Protein AF-A0A536JIV4-F1 (afdb_monomer_lite)

Foldseek 3Di:
DVPDDPVPPPDDPDDFFAAPDAAQDKDKDAAAADDDPQKDKDKDDQPDDDCNVVCRDIDMDMWGD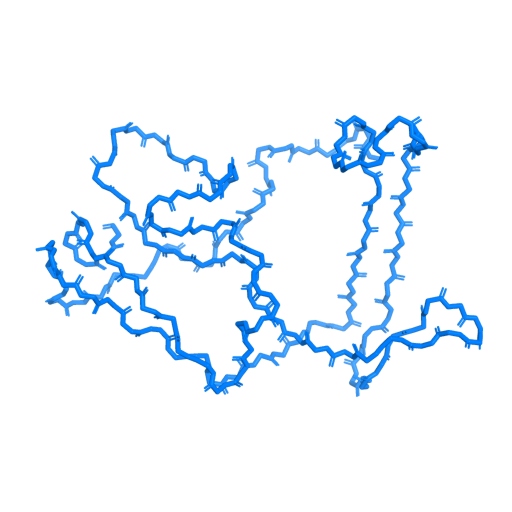HVDQWTDPDPPDIGGDFDADQFDFFDAPDDDDDDLPPQDLRGRRNHDSVRGRRDIDIGGQHHHRRD

Secondary structure (DSSP, 8-state):
-TT--GGGSS--S-----TT--TT-EEEEE-------SEEEEEE-TT-STTTTT--S-EEEEEE-TT-SEEEEETTEEEE-----SEEE---S-SS---SSS-BTTEEE---TT--TT-EEEEE--SGGG-

Sequence (131 aa):
LGGLDFNRLYPLGGPVHVRGAEPGDALEVEILELKPGAWGWAALLPGLGLLASDFPNPYVRYFDLGERTSAELRHDVHIPITPFCGTMGVATDDKGPIDVLPPTKGAGNIDTRHLTAGTKLYLPVFVPGGM

Structure (mmCIF, N/CA/C/O backbone):
data_AF-A0A536JIV4-F1
#
_entry.id   AF-A0A536JIV4-F1
#
loop_
_atom_site.group_PDB
_atom_site.id
_atom_site.type_symbol
_atom_site.label_atom_id
_atom_site.label_alt_id
_atom_site.label_comp_id
_atom_site.label_asym_id
_atom_site.label_entity_id
_atom_site.label_seq_id
_atom_site.pdbx_PDB_ins_code
_atom_site.Cartn_x
_atom_site.Cartn_y
_atom_site.Cartn_z
_atom_site.occupancy
_atom_site.B_iso_or_equiv
_atom_site.auth_seq_id
_atom_site.auth_comp_id
_atom_site.auth_asym_id
_atom_site.auth_atom_id
_atom_site.pdbx_PDB_model_num
ATOM 1 N N . LEU A 1 1 ? 9.505 13.902 -15.244 1.00 59.50 1 LEU A N 1
ATOM 2 C CA . LEU A 1 1 ? 9.203 13.994 -13.795 1.00 59.50 1 LEU A CA 1
ATOM 3 C C . LEU A 1 1 ? 9.025 15.436 -13.295 1.00 59.50 1 LEU A C 1
ATOM 5 O O . LEU A 1 1 ? 8.260 15.612 -12.365 1.00 59.50 1 LEU A O 1
ATOM 9 N N . GLY A 1 2 ? 9.617 16.471 -13.913 1.00 62.12 2 GLY A N 1
ATOM 10 C CA . GLY A 1 2 ? 9.504 17.876 -13.454 1.00 62.12 2 GLY A CA 1
ATOM 11 C C . GLY A 1 2 ? 8.110 18.536 -13.469 1.00 62.12 2 GLY A C 1
ATOM 12 O O . GLY A 1 2 ? 8.022 19.725 -13.202 1.00 62.12 2 GLY A O 1
ATOM 13 N N . GLY A 1 3 ? 7.041 17.794 -13.779 1.00 73.19 3 GLY A N 1
ATOM 14 C CA . GLY A 1 3 ? 5.645 18.245 -13.692 1.00 73.19 3 GLY A CA 1
ATOM 15 C C . GLY A 1 3 ? 4.784 17.409 -12.737 1.00 73.19 3 GLY A C 1
ATOM 16 O O . GLY A 1 3 ? 3.562 17.491 -12.801 1.00 73.19 3 GLY A O 1
ATOM 17 N N . LEU A 1 4 ? 5.395 16.555 -11.905 1.00 76.00 4 LEU A N 1
ATOM 18 C CA . LEU A 1 4 ? 4.68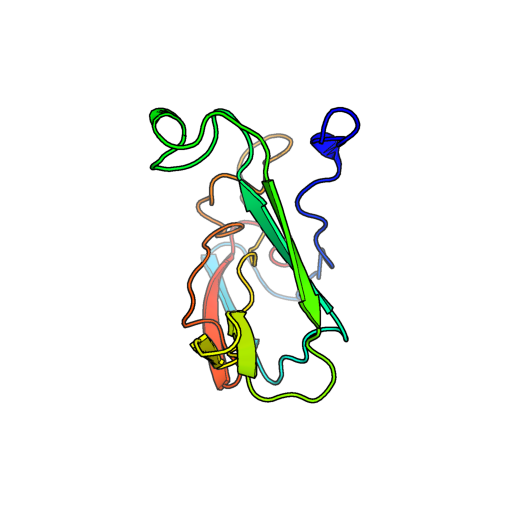1 15.819 -10.860 1.00 76.00 4 LEU A CA 1
ATOM 19 C C . LEU A 1 4 ? 4.240 16.772 -9.751 1.00 76.00 4 LEU A C 1
ATOM 21 O O . LEU A 1 4 ? 5.064 17.458 -9.151 1.00 76.00 4 LEU A O 1
ATOM 25 N N . ASP A 1 5 ? 2.944 16.765 -9.462 1.00 83.44 5 ASP A N 1
ATOM 26 C CA . ASP A 1 5 ? 2.379 17.417 -8.288 1.00 83.44 5 ASP A CA 1
ATOM 27 C C . ASP A 1 5 ? 2.457 16.452 -7.102 1.00 83.44 5 ASP A C 1
ATOM 29 O O . ASP A 1 5 ? 1.683 15.497 -7.005 1.00 83.44 5 ASP A O 1
ATOM 33 N N . PHE A 1 6 ? 3.417 16.690 -6.209 1.00 79.62 6 PHE A N 1
ATOM 34 C CA . PHE A 1 6 ? 3.631 15.852 -5.029 1.00 79.62 6 PHE A CA 1
ATOM 35 C C . PHE A 1 6 ? 2.437 15.876 -4.064 1.00 79.62 6 PHE A C 1
ATOM 37 O O . PHE A 1 6 ? 2.249 14.909 -3.334 1.00 79.62 6 PHE A O 1
ATOM 44 N N . ASN A 1 7 ? 1.573 16.897 -4.129 1.00 82.44 7 ASN A N 1
ATOM 45 C CA . ASN A 1 7 ? 0.350 16.960 -3.321 1.00 82.44 7 ASN A CA 1
ATOM 46 C C . ASN A 1 7 ? -0.740 15.990 -3.801 1.00 82.44 7 ASN A C 1
ATOM 48 O O . ASN A 1 7 ? -1.774 15.853 -3.154 1.00 82.44 7 ASN A O 1
ATOM 52 N N . ARG A 1 8 ? -0.545 15.348 -4.959 1.00 83.94 8 ARG A N 1
ATOM 53 C CA . ARG A 1 8 ? -1.468 14.354 -5.529 1.00 83.94 8 ARG A CA 1
ATOM 54 C C . ARG A 1 8 ? -0.918 12.932 -5.480 1.00 83.94 8 ARG A C 1
ATOM 56 O O . ARG A 1 8 ? -1.522 12.024 -6.050 1.00 83.94 8 ARG A O 1
ATOM 63 N N . LEU A 1 9 ? 0.235 12.735 -4.845 1.00 83.44 9 LEU A N 1
ATOM 64 C CA . LEU A 1 9 ? 0.750 11.402 -4.559 1.00 83.44 9 LEU A CA 1
ATOM 65 C C . LEU A 1 9 ? -0.054 10.767 -3.417 1.00 83.44 9 LEU A C 1
ATOM 67 O O . LEU A 1 9 ? -0.638 11.470 -2.602 1.00 83.44 9 LEU A O 1
ATOM 71 N N . TYR A 1 10 ? -0.081 9.433 -3.375 1.00 84.81 10 TYR A N 1
ATOM 72 C CA . TYR A 1 10 ? -0.846 8.647 -2.394 1.00 84.81 10 TYR A CA 1
ATOM 73 C C . TYR A 1 10 ? -2.364 8.925 -2.356 1.00 84.81 10 TYR A C 1
ATOM 75 O O . TYR A 1 10 ? -2.918 9.163 -1.282 1.00 84.81 10 TYR A O 1
ATOM 83 N N . PRO A 1 11 ? -3.087 8.857 -3.494 1.00 89.38 11 PRO A N 1
ATOM 84 C CA . PRO A 1 11 ? -4.544 8.873 -3.447 1.00 89.38 11 PRO A CA 1
ATOM 85 C C . PRO A 1 11 ? -5.062 7.637 -2.695 1.00 89.38 11 PRO A C 1
ATOM 87 O O . PRO A 1 11 ? -4.746 6.502 -3.055 1.00 89.38 11 PRO A O 1
ATOM 90 N N . LEU A 1 12 ? -5.877 7.858 -1.664 1.00 91.19 12 LEU A N 1
ATOM 91 C CA . LEU A 1 12 ? -6.528 6.799 -0.894 1.00 91.19 12 LEU A CA 1
ATOM 92 C C . LEU A 1 12 ? -7.979 6.625 -1.349 1.00 91.19 12 LEU A C 1
ATOM 94 O O . LEU A 1 12 ? -8.677 7.603 -1.597 1.00 91.19 12 LEU A O 1
ATOM 98 N N . GLY A 1 13 ? -8.447 5.376 -1.421 1.00 91.31 13 GLY A N 1
ATOM 99 C CA . GLY A 1 13 ? -9.831 5.055 -1.801 1.00 91.31 13 GLY A CA 1
ATOM 100 C C . GLY A 1 13 ? -10.877 5.254 -0.693 1.00 91.31 13 GLY A C 1
ATOM 101 O O . GLY A 1 13 ? -12.052 4.989 -0.925 1.00 91.31 13 GLY A O 1
ATOM 102 N N . GLY A 1 14 ? -10.459 5.662 0.509 1.00 90.69 14 GLY A N 1
ATOM 103 C CA . GLY A 1 14 ? -11.326 5.911 1.665 1.00 90.69 14 GLY A CA 1
ATOM 104 C C . GLY A 1 14 ? -11.682 7.397 1.865 1.00 90.69 14 GLY A C 1
ATOM 105 O O . GLY A 1 14 ? -11.532 8.191 0.936 1.00 90.69 14 GLY A O 1
ATOM 106 N N . PRO A 1 15 ? -12.116 7.793 3.080 1.00 93.44 15 PRO A N 1
ATOM 107 C CA . PRO A 1 15 ? -12.270 6.961 4.278 1.00 93.44 15 PRO A CA 1
ATOM 108 C C . PRO A 1 15 ? -13.499 6.037 4.224 1.00 93.44 15 PRO A C 1
ATOM 110 O O . PRO A 1 15 ? -14.502 6.351 3.587 1.00 93.44 15 PRO A O 1
ATOM 113 N N . VAL A 1 16 ? -13.434 4.913 4.944 1.00 96.25 16 VAL A N 1
ATOM 114 C CA . VAL A 1 16 ? -14.586 4.035 5.211 1.00 96.25 16 VAL A CA 1
ATOM 115 C C . VAL A 1 16 ? -14.876 4.072 6.706 1.00 96.25 16 VAL A C 1
ATOM 117 O O . VAL A 1 16 ? -14.039 3.663 7.500 1.00 96.25 16 VAL A O 1
ATOM 120 N N . HIS A 1 17 ? -16.062 4.541 7.091 1.00 97.38 17 HIS A N 1
ATOM 121 C CA . HIS A 1 17 ? -16.470 4.596 8.495 1.00 97.38 17 HIS A CA 1
ATOM 122 C C . HIS A 1 17 ? -17.097 3.266 8.941 1.00 97.38 17 HIS A C 1
ATOM 124 O O . HIS A 1 17 ? -18.183 2.890 8.480 1.00 97.38 17 HIS A O 1
ATOM 130 N N . VAL A 1 18 ? -16.462 2.580 9.893 1.00 98.19 18 VAL A N 1
ATOM 131 C CA . VAL A 1 18 ? -16.924 1.287 10.418 1.00 98.19 18 VAL A CA 1
ATOM 132 C C . VAL A 1 18 ? -17.838 1.501 11.624 1.00 98.19 18 VAL A C 1
ATOM 134 O O . VAL A 1 18 ? -17.400 1.832 12.719 1.00 98.19 18 VAL A O 1
ATOM 137 N N . ARG A 1 19 ? -19.149 1.319 11.439 1.00 98.31 19 ARG A N 1
ATOM 138 C CA . ARG A 1 19 ? -20.137 1.527 12.511 1.00 98.31 19 ARG A CA 1
ATOM 139 C C . ARG A 1 19 ? -19.829 0.653 13.735 1.00 98.31 19 ARG A C 1
ATOM 141 O O . ARG A 1 19 ? -19.799 -0.566 13.614 1.00 98.31 19 ARG A O 1
ATOM 148 N N . GLY A 1 20 ? -19.724 1.289 14.901 1.00 97.81 20 GLY A N 1
ATOM 149 C CA . GLY A 1 20 ? -19.525 0.618 16.187 1.00 97.81 20 GLY A CA 1
ATOM 150 C C . GLY A 1 20 ? -18.066 0.355 16.557 1.00 97.81 20 GLY A C 1
ATOM 151 O O . GLY A 1 20 ? -17.844 -0.199 17.623 1.00 97.81 20 GLY A O 1
ATOM 152 N N . ALA A 1 21 ? -17.102 0.739 15.715 1.00 98.44 21 ALA A N 1
ATOM 153 C CA . ALA A 1 21 ? -15.697 0.770 16.105 1.00 98.44 21 ALA A CA 1
ATOM 154 C C . ALA A 1 21 ? -15.445 1.973 17.025 1.00 98.44 21 ALA A C 1
ATOM 156 O O . ALA A 1 21 ? -15.746 3.106 16.642 1.00 98.44 21 ALA A O 1
ATOM 157 N N . GLU A 1 22 ? -14.880 1.738 18.202 1.00 98.44 22 GLU A N 1
ATOM 158 C CA . GLU A 1 22 ? -14.587 2.765 19.203 1.00 98.44 22 GLU A CA 1
ATOM 159 C C . GLU A 1 22 ? -13.086 2.787 19.552 1.00 98.44 22 GLU A C 1
ATOM 161 O O . GLU A 1 22 ? -12.387 1.783 19.378 1.00 98.44 22 GLU A O 1
ATOM 166 N N . PRO A 1 23 ? -12.543 3.918 20.044 1.00 98.50 23 PRO A N 1
ATOM 167 C CA . PRO A 1 23 ? -11.149 3.990 20.469 1.00 98.50 23 PRO A CA 1
ATOM 168 C C . PRO A 1 23 ? -10.770 2.879 21.460 1.00 98.50 23 PRO A C 1
ATOM 170 O O . PRO A 1 23 ? -11.418 2.708 22.493 1.00 98.50 23 PRO A O 1
ATOM 173 N N . GLY A 1 24 ? -9.688 2.156 21.163 1.00 97.56 24 GLY A N 1
ATOM 174 C CA . GLY A 1 24 ? -9.237 0.986 21.927 1.00 97.56 24 GLY A CA 1
ATOM 175 C C . GLY A 1 24 ? -9.596 -0.367 21.300 1.00 97.56 24 GLY A C 1
ATOM 176 O O . GLY A 1 24 ? -9.000 -1.374 21.686 1.00 97.56 24 GLY A O 1
ATOM 177 N N . ASP A 1 25 ? -10.492 -0.395 20.312 1.00 98.56 25 ASP A N 1
ATOM 178 C CA . ASP A 1 25 ? -10.765 -1.589 19.509 1.00 98.56 25 ASP A CA 1
ATOM 179 C C . ASP A 1 25 ? -9.626 -1.894 18.517 1.00 98.56 25 ASP A C 1
ATOM 181 O O . ASP A 1 25 ? -8.695 -1.107 18.313 1.00 98.56 25 ASP A O 1
ATOM 185 N N . ALA A 1 26 ? -9.733 -3.042 17.843 1.00 97.94 26 ALA A N 1
ATOM 186 C CA . ALA A 1 26 ? -8.940 -3.370 16.665 1.00 97.94 26 ALA A CA 1
ATOM 187 C C . ALA A 1 26 ? -9.856 -3.631 15.462 1.00 97.94 26 ALA A C 1
ATOM 189 O O . ALA A 1 26 ? -10.774 -4.449 15.535 1.00 97.94 26 ALA A O 1
ATOM 190 N N . LEU A 1 27 ? -9.574 -2.975 14.337 1.00 98.12 27 LEU A N 1
ATOM 191 C CA . LEU A 1 27 ? -10.172 -3.302 13.048 1.00 98.12 27 LEU A CA 1
ATOM 192 C C . LEU A 1 27 ? -9.387 -4.431 12.390 1.00 98.12 27 LEU A C 1
ATOM 194 O O . LEU A 1 27 ? -8.196 -4.292 12.122 1.00 98.12 27 LEU A O 1
ATOM 198 N N . GLU A 1 28 ? -10.071 -5.532 12.099 1.00 98.06 28 GLU A N 1
ATOM 199 C CA . GLU A 1 28 ? -9.565 -6.589 11.229 1.00 98.06 28 GLU A CA 1
ATOM 200 C C . GLU A 1 28 ? -9.934 -6.261 9.778 1.00 98.06 28 GLU A C 1
ATOM 202 O O . GLU A 1 28 ? -11.110 -6.178 9.423 1.00 98.06 28 GLU A O 1
ATOM 207 N N . VAL A 1 29 ? -8.922 -6.086 8.932 1.00 97.56 29 VAL A N 1
ATOM 208 C CA . VAL A 1 29 ? -9.075 -5.899 7.490 1.00 97.56 29 VAL A CA 1
ATOM 209 C C . VAL A 1 29 ? -8.567 -7.154 6.795 1.00 97.56 29 VAL A C 1
ATOM 211 O O . VAL A 1 29 ? -7.359 -7.381 6.707 1.00 97.56 29 VAL A O 1
ATOM 214 N N . GLU A 1 30 ? -9.491 -7.981 6.311 1.00 98.00 30 GLU A N 1
ATOM 215 C CA . GLU A 1 30 ? -9.171 -9.145 5.487 1.00 98.00 30 GLU A CA 1
ATOM 216 C C . GLU A 1 30 ? -9.140 -8.758 4.007 1.00 98.00 30 GLU A C 1
ATOM 218 O O . GLU A 1 30 ? -10.113 -8.240 3.451 1.00 98.00 30 GLU A O 1
ATOM 223 N N . ILE A 1 31 ? -8.016 -9.031 3.350 1.00 97.69 31 ILE A N 1
ATOM 224 C CA . ILE A 1 31 ? -7.875 -8.829 1.911 1.00 97.69 31 ILE A CA 1
ATOM 225 C C . ILE A 1 31 ? -8.433 -10.068 1.215 1.00 97.69 31 ILE A C 1
ATOM 227 O O . ILE A 1 31 ? -7.770 -11.098 1.147 1.00 97.69 31 ILE A O 1
ATOM 231 N N . LEU A 1 32 ? -9.645 -9.973 0.676 1.00 97.62 32 LEU A N 1
ATOM 232 C CA . LEU A 1 32 ? -10.292 -11.110 0.012 1.00 97.62 32 LEU A CA 1
ATOM 233 C C . LEU A 1 32 ? -9.713 -11.379 -1.381 1.00 97.62 32 LEU A C 1
ATOM 235 O O . LEU A 1 32 ? -9.472 -12.522 -1.757 1.00 97.62 32 LEU A O 1
ATOM 239 N N . GLU A 1 33 ? -9.477 -10.320 -2.152 1.00 96.25 33 GLU A N 1
ATOM 240 C CA . GLU A 1 33 ? -8.980 -10.406 -3.521 1.00 96.25 33 GLU A CA 1
ATOM 241 C C . GLU A 1 33 ? -8.208 -9.132 -3.882 1.00 96.25 33 GLU A C 1
ATOM 243 O O . GLU A 1 33 ? -8.580 -8.036 -3.463 1.00 96.25 33 GLU A O 1
ATOM 248 N N . LEU A 1 34 ? -7.154 -9.272 -4.691 1.00 94.25 34 LEU A N 1
ATOM 249 C CA . LEU A 1 34 ? -6.446 -8.155 -5.314 1.00 94.25 34 LEU A CA 1
ATOM 250 C C . LEU A 1 34 ? -6.267 -8.427 -6.804 1.00 94.25 34 LEU A C 1
ATOM 252 O O . LEU A 1 34 ? -5.692 -9.444 -7.191 1.00 94.25 34 LEU A O 1
ATOM 256 N N . LYS A 1 35 ? -6.719 -7.483 -7.630 1.00 92.94 35 LYS A N 1
ATOM 257 C CA . LYS A 1 35 ? -6.550 -7.503 -9.084 1.00 92.94 35 LYS A CA 1
ATOM 258 C C . LYS A 1 35 ? -5.806 -6.238 -9.511 1.00 92.94 35 LYS A C 1
ATOM 260 O O . LYS A 1 35 ? -6.348 -5.147 -9.324 1.00 92.94 35 LYS A O 1
ATOM 265 N N . PRO A 1 36 ? -4.568 -6.340 -10.028 1.00 93.50 36 PRO A N 1
ATOM 266 C CA . PRO A 1 36 ? -3.885 -5.180 -10.578 1.00 93.50 36 PRO A CA 1
ATOM 267 C C . PRO A 1 36 ? -4.600 -4.703 -11.849 1.00 93.50 36 PRO A C 1
ATOM 269 O O . PRO A 1 36 ? -5.344 -5.449 -12.483 1.00 93.50 36 PRO A O 1
ATOM 272 N N . GLY A 1 37 ? -4.365 -3.449 -12.233 1.00 94.25 37 GLY A N 1
ATOM 273 C CA . GLY A 1 37 ? -4.780 -2.959 -13.545 1.00 94.25 37 GLY A CA 1
ATOM 274 C C . GLY A 1 37 ? -3.951 -3.573 -14.679 1.00 94.25 37 GLY A C 1
ATOM 275 O O . GLY A 1 37 ? -2.979 -4.288 -14.448 1.00 94.25 37 GLY A O 1
ATOM 276 N N . ALA A 1 38 ? -4.287 -3.220 -15.921 1.00 96.00 38 ALA A N 1
ATOM 277 C CA . ALA A 1 38 ? -3.609 -3.746 -17.109 1.00 96.00 38 ALA A CA 1
ATOM 278 C C . ALA A 1 38 ? -2.125 -3.341 -17.227 1.00 96.00 38 ALA A C 1
ATOM 280 O O . ALA A 1 38 ? -1.385 -3.936 -18.004 1.00 96.00 38 ALA A O 1
ATOM 281 N N . TRP A 1 39 ? -1.672 -2.332 -16.484 1.00 96.75 39 TRP A N 1
ATOM 282 C CA . TRP A 1 39 ? -0.291 -1.861 -16.509 1.00 96.75 39 TRP A CA 1
ATOM 283 C C . TRP A 1 39 ? 0.113 -1.265 -15.157 1.00 96.75 39 TRP A C 1
ATOM 285 O O . TRP A 1 39 ? -0.736 -0.919 -14.333 1.00 96.75 39 TRP A O 1
ATOM 295 N N . GLY A 1 40 ? 1.420 -1.125 -14.943 1.00 95.31 40 GLY A N 1
ATOM 296 C CA . GLY A 1 40 ? 2.005 -0.480 -13.768 1.00 95.31 40 GLY A CA 1
ATOM 297 C C . GLY A 1 40 ? 3.304 0.246 -14.105 1.00 95.31 40 GLY A C 1
ATOM 298 O O . GLY A 1 40 ? 3.766 0.228 -15.248 1.00 95.31 40 GLY A O 1
ATOM 299 N N . TRP A 1 41 ? 3.910 0.898 -13.116 1.00 95.38 41 TRP A N 1
ATOM 300 C CA . TRP A 1 41 ? 5.177 1.602 -13.297 1.00 95.38 41 TRP A CA 1
ATOM 301 C C . TRP A 1 41 ? 6.058 1.528 -12.051 1.00 95.38 41 TRP A C 1
ATOM 303 O O . TRP A 1 41 ? 5.574 1.343 -10.938 1.00 95.38 41 TRP A O 1
ATOM 313 N N . ALA A 1 42 ? 7.360 1.698 -12.258 1.00 94.75 42 ALA A N 1
ATOM 314 C CA . ALA A 1 42 ? 8.342 1.953 -11.212 1.00 94.75 42 ALA A CA 1
ATOM 315 C C . ALA A 1 42 ? 9.212 3.139 -11.634 1.00 94.75 42 ALA A C 1
ATOM 317 O O . ALA A 1 42 ? 9.433 3.354 -12.831 1.00 94.75 42 ALA A O 1
ATOM 318 N N . ALA A 1 43 ? 9.713 3.912 -10.674 1.00 93.19 43 ALA A N 1
ATOM 319 C CA . ALA A 1 43 ? 10.572 5.050 -10.972 1.00 93.19 43 ALA A CA 1
ATOM 320 C C . ALA A 1 43 ? 11.750 5.174 -10.013 1.00 93.19 43 ALA A C 1
ATOM 322 O O . ALA A 1 43 ? 11.672 4.799 -8.846 1.00 93.19 43 ALA A O 1
ATOM 323 N N . LEU A 1 44 ? 12.814 5.780 -10.531 1.00 93.94 44 LEU A N 1
ATOM 324 C CA . LEU A 1 44 ? 13.879 6.393 -9.756 1.00 93.94 44 LEU A CA 1
ATOM 325 C C . LEU A 1 44 ? 13.591 7.893 -9.717 1.00 93.94 44 LEU A C 1
ATOM 327 O O . LEU A 1 44 ? 13.573 8.561 -10.758 1.00 93.94 44 LEU A O 1
ATOM 331 N N . LEU A 1 45 ? 13.316 8.403 -8.519 1.00 90.69 45 LEU A N 1
ATOM 332 C CA . LEU A 1 45 ? 13.113 9.825 -8.269 1.00 90.69 45 LEU A CA 1
ATOM 333 C C . LEU A 1 45 ? 14.421 10.397 -7.699 1.00 90.69 45 LEU A C 1
ATOM 335 O O . LEU A 1 45 ? 14.860 9.927 -6.648 1.00 90.69 45 LEU A O 1
ATOM 339 N N . PRO A 1 46 ? 15.059 11.382 -8.359 1.00 90.88 46 PRO A N 1
ATOM 340 C CA . PRO A 1 46 ? 16.302 11.972 -7.867 1.00 90.88 46 PRO A CA 1
ATOM 341 C C . PRO A 1 46 ? 16.176 12.464 -6.424 1.00 90.88 46 PRO A C 1
ATOM 343 O O . PRO A 1 46 ? 15.220 13.162 -6.088 1.00 90.88 46 PRO A O 1
ATOM 346 N N . GLY A 1 47 ? 17.146 12.107 -5.580 1.00 91.94 47 GLY A N 1
ATOM 347 C CA . GLY A 1 47 ? 17.168 12.492 -4.165 1.00 91.94 47 GLY A CA 1
ATOM 348 C C . GLY A 1 47 ? 16.278 11.654 -3.236 1.00 91.94 47 GLY A C 1
ATOM 349 O O . GLY A 1 47 ? 16.271 11.922 -2.038 1.00 91.94 47 GLY A O 1
ATOM 350 N N . LEU A 1 48 ? 15.562 10.643 -3.744 1.00 89.69 48 LEU A N 1
ATOM 351 C CA . LEU A 1 48 ? 14.699 9.766 -2.947 1.00 89.69 48 LEU A CA 1
ATOM 352 C C . LEU A 1 48 ? 15.169 8.305 -2.994 1.00 89.69 48 LEU A C 1
ATOM 354 O O . LEU A 1 48 ? 15.541 7.786 -4.045 1.00 89.69 48 LEU A O 1
ATOM 358 N N . GLY A 1 49 ? 15.069 7.617 -1.856 1.00 91.81 49 GLY A N 1
ATOM 359 C CA . GLY A 1 49 ? 15.381 6.193 -1.728 1.00 91.81 49 GLY A CA 1
ATOM 360 C C . GLY A 1 49 ? 16.835 5.908 -1.346 1.00 91.81 49 GLY A C 1
ATOM 361 O O . GLY A 1 49 ? 17.679 6.798 -1.291 1.00 91.81 49 GLY A O 1
ATOM 362 N N . LEU A 1 50 ? 17.120 4.634 -1.065 1.00 95.44 50 LEU A N 1
ATOM 363 C CA . LEU A 1 50 ? 18.401 4.181 -0.506 1.00 95.44 50 LEU A CA 1
ATOM 364 C C . LEU A 1 50 ? 19.612 4.482 -1.406 1.00 95.44 50 LEU A C 1
ATOM 366 O O . LEU A 1 50 ? 20.693 4.753 -0.899 1.00 95.44 50 LEU A O 1
ATOM 370 N N . LEU A 1 51 ? 19.428 4.429 -2.729 1.00 95.81 51 LEU A N 1
ATOM 371 C CA . LEU A 1 51 ? 20.505 4.524 -3.724 1.00 95.81 51 LEU A CA 1
ATOM 372 C C . LEU A 1 51 ? 20.481 5.851 -4.500 1.00 95.81 51 LEU A C 1
ATOM 374 O O . LEU A 1 51 ? 20.933 5.921 -5.642 1.00 95.81 51 LEU A O 1
ATOM 378 N N . ALA A 1 52 ? 19.926 6.913 -3.908 1.00 95.00 52 ALA A N 1
ATOM 379 C CA . ALA A 1 52 ? 19.744 8.195 -4.591 1.00 95.00 52 ALA A CA 1
ATOM 380 C C . ALA A 1 52 ? 21.062 8.820 -5.098 1.00 95.00 52 ALA A C 1
ATOM 382 O O . ALA A 1 52 ? 21.052 9.507 -6.118 1.00 95.00 52 ALA A O 1
ATOM 383 N N . SER A 1 53 ? 22.191 8.577 -4.417 1.00 96.25 53 SER A N 1
ATOM 384 C CA . SER A 1 53 ? 23.519 9.049 -4.842 1.00 96.25 53 SER A CA 1
ATOM 385 C C . SER A 1 53 ? 24.069 8.295 -6.050 1.00 96.25 53 SER A C 1
ATOM 387 O O . SER A 1 53 ? 24.738 8.895 -6.888 1.00 96.25 53 SER A O 1
ATOM 389 N N . ASP A 1 54 ? 23.781 6.997 -6.146 1.00 97.12 54 ASP A N 1
ATOM 390 C CA . ASP A 1 54 ? 24.278 6.135 -7.223 1.00 97.12 54 ASP A CA 1
ATOM 391 C C . ASP A 1 54 ? 23.456 6.318 -8.507 1.00 97.12 54 ASP A C 1
ATOM 393 O O . ASP A 1 54 ? 23.970 6.172 -9.617 1.00 97.12 54 ASP A O 1
ATOM 397 N N . PHE A 1 55 ? 22.180 6.691 -8.359 1.00 95.44 55 PHE A N 1
ATOM 398 C CA . PHE A 1 55 ? 21.243 6.918 -9.458 1.00 95.44 55 PHE A CA 1
ATOM 399 C C . PHE A 1 55 ? 20.661 8.342 -9.415 1.00 95.44 55 PHE A C 1
ATOM 401 O O . PHE A 1 55 ? 19.471 8.523 -9.147 1.00 95.44 55 PHE A O 1
ATOM 408 N N . PRO A 1 56 ? 21.469 9.378 -9.717 1.00 94.62 56 PRO A N 1
ATOM 409 C CA . PRO A 1 56 ? 21.039 10.774 -9.615 1.00 94.62 56 PRO A CA 1
ATOM 410 C C . PRO A 1 56 ? 20.062 11.192 -10.723 1.00 94.62 56 PRO A C 1
ATOM 412 O O . PRO A 1 56 ? 19.402 12.225 -10.618 1.00 94.62 56 PRO A O 1
ATOM 415 N N . ASN A 1 57 ? 19.976 10.413 -11.805 1.00 95.06 57 ASN A N 1
ATOM 416 C CA . ASN A 1 57 ? 19.135 10.732 -12.949 1.00 95.06 57 ASN A CA 1
ATOM 417 C C . ASN A 1 57 ? 17.735 10.118 -12.806 1.00 95.06 57 ASN A C 1
ATOM 419 O O . ASN A 1 57 ? 17.610 8.952 -12.429 1.00 95.06 57 ASN A O 1
ATOM 423 N N . PRO A 1 58 ? 16.679 10.864 -13.173 1.00 93.50 58 PRO A N 1
ATOM 424 C CA . PRO A 1 58 ? 15.323 10.340 -13.179 1.00 93.50 58 PRO A CA 1
ATOM 425 C C . PRO A 1 58 ? 15.175 9.177 -14.162 1.00 93.50 58 PRO A C 1
ATOM 427 O O . PRO A 1 58 ? 15.639 9.257 -15.300 1.00 93.50 58 PRO A O 1
ATOM 430 N N . TYR A 1 59 ? 14.442 8.141 -13.764 1.00 93.19 59 TYR A N 1
ATOM 431 C CA . TYR A 1 59 ? 14.099 7.020 -14.640 1.00 93.19 59 TYR A CA 1
ATOM 432 C C . TYR A 1 59 ? 12.678 6.545 -14.354 1.00 93.19 59 TYR A C 1
ATOM 434 O O . TYR A 1 59 ? 12.263 6.500 -13.201 1.00 93.19 59 TYR A O 1
ATOM 442 N N . VAL A 1 60 ? 11.930 6.188 -15.394 1.00 94.38 60 VAL A N 1
ATOM 443 C CA . VAL A 1 60 ? 10.597 5.589 -15.268 1.00 94.38 60 VAL A CA 1
ATOM 444 C C . VAL A 1 60 ? 10.548 4.370 -16.163 1.00 94.38 60 VAL A C 1
ATOM 446 O O . VAL A 1 60 ? 10.963 4.420 -17.322 1.00 94.38 60 VAL A O 1
ATOM 449 N N . ARG A 1 61 ? 10.004 3.288 -15.623 1.00 94.75 61 ARG A N 1
ATOM 450 C CA . ARG A 1 61 ? 9.719 2.073 -16.360 1.00 94.75 61 ARG A CA 1
ATOM 451 C C . ARG A 1 61 ? 8.253 1.724 -16.240 1.00 94.75 61 ARG A C 1
ATOM 453 O O . ARG A 1 61 ? 7.722 1.678 -15.136 1.00 94.75 61 ARG A O 1
ATOM 460 N N . TYR A 1 62 ? 7.649 1.417 -17.377 1.00 96.19 62 TYR A N 1
ATOM 461 C CA . TYR A 1 62 ? 6.301 0.880 -17.463 1.00 96.19 62 TYR A CA 1
ATOM 462 C C . TYR A 1 62 ? 6.347 -0.640 -17.589 1.00 96.19 62 TYR A C 1
ATOM 464 O O . TYR A 1 62 ? 7.287 -1.198 -18.160 1.00 96.19 62 TYR A O 1
ATOM 472 N N . PHE A 1 63 ? 5.321 -1.292 -17.059 1.00 96.69 63 PHE A N 1
ATOM 473 C CA . PHE A 1 63 ? 5.121 -2.730 -17.131 1.00 96.69 63 PHE A CA 1
ATOM 474 C C . PHE A 1 63 ? 3.739 -3.005 -17.716 1.00 96.69 63 PHE A C 1
ATOM 476 O O . PHE A 1 63 ? 2.748 -2.472 -17.217 1.00 96.69 63 PHE A O 1
ATOM 483 N N . ASP A 1 64 ? 3.684 -3.839 -18.754 1.00 94.12 64 ASP A N 1
ATOM 484 C CA . ASP A 1 64 ? 2.444 -4.463 -19.220 1.00 94.12 64 ASP A CA 1
ATOM 485 C C . ASP A 1 64 ? 2.116 -5.626 -18.278 1.00 94.12 64 ASP A C 1
ATOM 487 O O . ASP A 1 64 ? 2.889 -6.583 -18.179 1.00 94.12 64 ASP A O 1
ATOM 491 N N . LEU A 1 65 ? 1.009 -5.510 -17.545 1.00 95.25 65 LEU A N 1
ATOM 492 C CA . LEU A 1 65 ? 0.578 -6.511 -16.571 1.00 95.25 65 LEU A CA 1
ATOM 493 C C . LEU A 1 65 ? -0.530 -7.393 -17.152 1.00 95.25 65 LEU A C 1
ATOM 495 O O . LEU A 1 65 ? -0.460 -8.609 -17.000 1.00 95.25 65 LEU A O 1
ATOM 499 N N . GLY A 1 66 ? -1.501 -6.809 -17.866 1.00 89.00 66 GLY A N 1
ATOM 500 C CA . GLY A 1 66 ? -2.643 -7.513 -18.458 1.00 89.00 66 GLY A CA 1
ATOM 501 C C . GLY A 1 66 ? -3.244 -8.576 -17.529 1.00 89.00 66 GLY A C 1
ATOM 502 O O . GLY A 1 66 ? -3.403 -8.351 -16.335 1.00 89.00 66 GLY A O 1
ATOM 503 N N . GLU A 1 67 ? -3.504 -9.761 -18.084 1.00 89.00 67 GLU A N 1
ATOM 504 C CA . GLU A 1 67 ? -3.880 -10.978 -17.340 1.00 89.00 67 GLU A CA 1
ATOM 505 C C . GLU A 1 67 ? -2.664 -11.904 -17.107 1.00 89.00 67 GLU A C 1
ATOM 507 O O . GLU A 1 67 ? -2.781 -13.131 -17.057 1.00 89.00 67 GLU A O 1
ATOM 512 N N . ARG A 1 68 ? -1.447 -11.342 -17.064 1.00 92.75 68 ARG A N 1
ATOM 513 C CA . ARG A 1 68 ? -0.202 -12.114 -16.951 1.00 92.75 68 ARG A CA 1
ATOM 514 C C . ARG A 1 68 ? 0.065 -12.500 -15.498 1.00 92.75 68 ARG A C 1
ATOM 516 O O . ARG A 1 68 ? -0.340 -11.826 -14.558 1.00 92.75 68 ARG A O 1
ATOM 523 N N . THR A 1 69 ? 0.844 -13.562 -15.315 1.00 94.88 69 THR A N 1
ATOM 524 C CA . THR A 1 69 ? 1.339 -14.004 -13.998 1.00 94.88 69 THR A CA 1
ATOM 525 C C . THR A 1 69 ? 2.766 -13.533 -13.706 1.00 94.88 69 THR A C 1
ATOM 527 O O . THR A 1 69 ? 3.271 -13.723 -12.600 1.00 94.88 69 THR A O 1
ATOM 530 N N . SER A 1 70 ? 3.432 -12.904 -14.677 1.00 96.56 70 SER A N 1
ATOM 531 C CA . SER A 1 70 ? 4.756 -12.300 -14.536 1.00 96.56 70 SER A CA 1
ATOM 532 C C . SER A 1 70 ? 4.912 -11.075 -15.444 1.00 96.56 70 SER A C 1
ATOM 534 O O . SER A 1 70 ? 4.228 -10.952 -16.461 1.00 96.56 70 SER A O 1
ATOM 536 N N . ALA A 1 71 ? 5.817 -10.170 -15.067 1.00 96.06 71 ALA A N 1
ATOM 537 C CA . ALA A 1 71 ? 6.170 -8.968 -15.816 1.00 96.06 71 ALA A CA 1
ATOM 538 C C . ALA A 1 71 ? 7.635 -9.024 -16.277 1.00 96.06 71 ALA A C 1
ATOM 540 O O . ALA A 1 71 ? 8.527 -9.416 -15.519 1.00 96.06 71 ALA A O 1
ATOM 541 N N . GLU A 1 72 ? 7.897 -8.612 -17.516 1.00 95.62 72 GLU A N 1
ATOM 542 C CA . GLU A 1 72 ? 9.245 -8.597 -18.087 1.00 95.62 72 GLU A CA 1
ATOM 543 C C . GLU A 1 72 ? 10.071 -7.418 -17.533 1.00 95.62 72 GLU A C 1
ATOM 545 O O . GLU A 1 72 ? 9.768 -6.242 -17.771 1.00 95.62 72 GLU A O 1
ATOM 550 N N . LEU A 1 73 ? 11.161 -7.723 -16.820 1.00 95.00 73 LEU A N 1
ATOM 551 C CA . LEU A 1 73 ? 12.200 -6.756 -16.445 1.00 95.00 73 LEU A CA 1
ATOM 552 C C . LEU A 1 73 ? 13.324 -6.704 -17.501 1.00 95.00 73 LEU A C 1
ATOM 554 O O . LEU A 1 73 ? 13.968 -5.677 -17.709 1.00 95.00 73 LEU A O 1
ATOM 558 N N . ARG A 1 74 ? 13.577 -7.779 -18.224 1.00 94.62 74 ARG A N 1
ATOM 559 C CA . ARG A 1 74 ? 14.492 -7.809 -19.372 1.00 94.62 74 ARG A CA 1
ATOM 560 C C . ARG A 1 74 ? 14.079 -8.993 -20.239 1.00 94.62 74 ARG A C 1
ATOM 562 O O . ARG A 1 74 ? 13.401 -9.877 -19.728 1.00 94.62 74 ARG A O 1
ATOM 569 N N . HIS A 1 75 ? 14.545 -9.061 -21.481 1.00 92.75 75 HIS A N 1
ATOM 570 C CA . HIS A 1 75 ? 14.202 -10.153 -22.403 1.00 92.75 75 HIS A CA 1
ATOM 571 C C . HIS A 1 75 ? 14.395 -11.567 -21.811 1.00 92.75 75 HIS A C 1
ATOM 573 O O . HIS A 1 75 ? 13.715 -12.511 -22.198 1.00 92.75 75 HIS A O 1
ATOM 579 N N . ASP A 1 76 ? 15.306 -11.714 -20.853 1.00 96.75 76 ASP A N 1
ATOM 580 C CA . ASP A 1 76 ? 15.659 -12.940 -20.138 1.00 96.75 76 ASP A CA 1
ATOM 581 C C . ASP A 1 76 ? 15.314 -12.903 -18.632 1.00 96.75 76 ASP A C 1
ATOM 583 O O . ASP A 1 76 ? 15.615 -13.851 -17.911 1.00 96.75 76 ASP A O 1
ATOM 587 N N . VAL A 1 77 ? 14.677 -11.837 -18.129 1.00 97.31 77 VAL A N 1
ATOM 588 C CA . VAL A 1 77 ? 14.318 -11.678 -16.709 1.00 97.31 77 VAL A CA 1
ATOM 589 C C . VAL A 1 77 ? 12.841 -11.342 -16.564 1.00 97.31 77 VAL A C 1
ATOM 591 O O . VAL A 1 77 ? 12.398 -10.250 -16.919 1.00 97.31 77 VAL A O 1
ATOM 594 N N . HIS A 1 78 ? 12.098 -12.260 -15.952 1.00 96.31 78 HIS A N 1
ATOM 595 C CA . HIS A 1 78 ? 10.677 -12.105 -15.652 1.00 96.31 78 HIS A CA 1
ATOM 596 C C . HIS A 1 78 ? 10.452 -12.158 -14.140 1.00 96.31 78 HIS A C 1
ATOM 598 O O . HIS A 1 78 ? 11.006 -13.016 -13.453 1.00 96.31 78 HIS A O 1
ATOM 604 N N . ILE A 1 79 ? 9.634 -11.243 -13.624 1.00 95.62 79 ILE A N 1
ATOM 605 C CA . ILE A 1 79 ? 9.301 -11.137 -12.201 1.00 95.62 79 ILE A CA 1
ATOM 606 C C . ILE A 1 79 ? 7.867 -11.638 -12.002 1.00 95.62 79 ILE A C 1
ATOM 608 O O . ILE A 1 79 ? 6.974 -11.122 -12.673 1.00 95.62 79 ILE A O 1
ATOM 612 N N . PRO A 1 80 ? 7.606 -12.603 -11.101 1.00 96.00 80 PRO A N 1
ATOM 613 C CA . PRO A 1 80 ? 6.243 -13.005 -10.763 1.00 96.00 80 PRO A CA 1
ATOM 614 C C . PRO A 1 80 ? 5.403 -11.821 -10.276 1.00 96.00 80 PRO A C 1
ATOM 616 O O . PRO A 1 80 ? 5.858 -11.016 -9.462 1.00 96.00 80 PRO A O 1
ATOM 619 N N . ILE A 1 81 ? 4.164 -11.728 -10.753 1.00 95.50 81 ILE A N 1
ATOM 620 C CA . ILE A 1 81 ? 3.211 -10.721 -10.291 1.00 95.50 81 ILE A CA 1
ATOM 621 C C . ILE A 1 81 ? 2.592 -11.228 -8.987 1.00 95.50 81 ILE A C 1
ATOM 623 O O . ILE A 1 81 ? 1.938 -12.267 -8.944 1.00 95.50 81 ILE A O 1
ATOM 627 N N . THR A 1 82 ? 2.820 -10.492 -7.902 1.00 94.12 82 THR A N 1
ATOM 628 C CA . THR A 1 82 ? 2.252 -10.768 -6.575 1.00 94.12 82 THR A CA 1
ATOM 629 C C . THR A 1 82 ? 1.679 -9.463 -6.022 1.00 94.12 82 THR A C 1
ATOM 631 O O . THR A 1 82 ? 2.415 -8.691 -5.406 1.00 94.12 82 THR A O 1
ATOM 634 N N . PRO A 1 83 ? 0.400 -9.158 -6.307 1.00 95.25 83 PRO A N 1
ATOM 635 C CA . PRO A 1 83 ? -0.220 -7.906 -5.890 1.00 95.25 83 PRO A CA 1
ATOM 636 C C . PRO A 1 83 ? -0.316 -7.817 -4.367 1.00 95.25 83 PRO A C 1
ATOM 638 O O . PRO A 1 83 ? -0.715 -8.782 -3.715 1.00 95.25 83 PRO A O 1
ATOM 641 N N . PHE A 1 84 ? 0.000 -6.650 -3.813 1.00 96.56 84 PHE A N 1
ATOM 642 C CA . PHE A 1 84 ? -0.181 -6.344 -2.396 1.00 96.56 84 PHE A CA 1
ATOM 643 C C . PHE A 1 84 ? -0.615 -4.884 -2.222 1.00 96.56 84 PHE A C 1
ATOM 645 O O . PHE A 1 84 ? -0.337 -4.043 -3.081 1.00 96.56 84 PHE A O 1
ATOM 652 N N . CYS A 1 85 ? -1.284 -4.578 -1.111 1.00 94.25 85 CYS A N 1
ATOM 653 C CA . CYS A 1 85 ? -1.654 -3.207 -0.755 1.00 94.25 85 CYS A CA 1
ATOM 654 C C . CYS A 1 85 ? -0.545 -2.558 0.084 1.00 94.25 85 CYS A C 1
ATOM 656 O O . CYS A 1 85 ? -0.411 -2.863 1.268 1.00 94.25 85 CYS A O 1
ATOM 658 N N . GLY A 1 86 ? 0.244 -1.661 -0.519 1.00 94.69 86 GLY A N 1
ATOM 659 C CA . GLY A 1 86 ? 1.331 -0.957 0.181 1.00 94.69 86 GLY A CA 1
ATOM 660 C C . GLY A 1 86 ? 0.848 0.066 1.213 1.00 94.69 86 GLY A C 1
ATOM 661 O O . GLY A 1 86 ? 1.489 0.265 2.245 1.00 94.69 86 GLY A O 1
ATOM 662 N N . THR A 1 87 ? -0.326 0.655 0.978 1.00 95.19 87 THR A N 1
ATOM 663 C CA . THR A 1 87 ? -0.897 1.696 1.832 1.00 95.19 87 THR A CA 1
ATOM 664 C C . THR A 1 87 ? -2.283 1.303 2.331 1.00 95.19 87 THR A C 1
ATOM 666 O O . THR A 1 87 ? -3.229 1.214 1.550 1.00 95.19 87 THR A O 1
ATOM 669 N N . MET A 1 88 ? -2.412 1.087 3.639 1.00 95.12 88 MET A N 1
ATOM 670 C CA . MET A 1 88 ? -3.683 0.846 4.332 1.00 95.12 88 MET A CA 1
ATOM 671 C C . MET A 1 88 ? -3.568 1.385 5.751 1.00 95.12 88 MET A C 1
ATOM 673 O O . MET A 1 88 ? -2.511 1.262 6.366 1.00 95.12 88 MET A O 1
ATOM 677 N N . GLY A 1 89 ? -4.637 1.965 6.283 1.00 95.19 89 GLY A N 1
ATOM 678 C CA . GLY A 1 89 ? -4.595 2.545 7.614 1.00 95.19 89 GLY A CA 1
ATOM 679 C C . GLY A 1 89 ? -5.934 3.071 8.097 1.00 95.19 89 GLY A C 1
ATOM 680 O O . GLY A 1 89 ? -6.937 3.007 7.388 1.00 95.19 89 GLY A O 1
ATOM 681 N N . VAL A 1 90 ? -5.899 3.588 9.315 1.00 96.19 90 VAL A N 1
ATOM 682 C CA . VAL A 1 90 ? -7.001 4.228 10.040 1.00 96.19 90 VAL A CA 1
ATOM 683 C C . VAL A 1 90 ? -6.599 5.653 10.402 1.00 96.19 90 VAL A C 1
ATOM 685 O O . VAL A 1 90 ? -5.404 5.966 10.453 1.00 96.19 90 VAL A O 1
ATOM 688 N N . ALA A 1 91 ? -7.574 6.520 10.670 1.00 95.25 91 ALA A N 1
ATOM 689 C CA . ALA A 1 91 ? -7.258 7.823 11.238 1.00 95.25 91 ALA A CA 1
ATOM 690 C C . ALA A 1 91 ? -6.669 7.665 12.643 1.00 95.25 91 ALA A C 1
ATOM 692 O O . ALA A 1 91 ? -7.014 6.748 13.395 1.00 95.25 91 ALA A O 1
ATOM 693 N N . THR A 1 92 ? -5.768 8.576 12.994 1.00 95.12 92 THR A N 1
ATOM 694 C CA . THR A 1 92 ? -5.204 8.653 14.338 1.00 95.12 92 THR A CA 1
ATOM 695 C C . THR A 1 92 ? -5.844 9.797 15.122 1.00 95.12 92 THR A C 1
ATOM 697 O O . THR A 1 92 ? -6.518 10.660 14.566 1.00 95.12 92 THR A O 1
ATOM 700 N N . ASP A 1 93 ? -5.616 9.821 16.429 1.00 95.19 93 ASP A N 1
ATOM 701 C CA . ASP A 1 93 ? -5.977 10.918 17.332 1.00 95.19 93 ASP A CA 1
ATOM 702 C C . ASP A 1 93 ? -4.960 12.082 17.309 1.00 95.19 93 ASP A C 1
ATOM 704 O O . ASP A 1 93 ? -5.014 12.982 18.154 1.00 95.19 93 ASP A O 1
ATOM 708 N N . ASP A 1 94 ? -4.023 12.087 16.353 1.00 94.12 94 ASP A N 1
ATOM 709 C CA . ASP A 1 94 ? -3.085 13.195 16.178 1.00 94.12 94 ASP A CA 1
ATOM 710 C C . ASP A 1 94 ? -3.800 14.419 15.580 1.00 94.12 94 ASP A C 1
ATOM 712 O O . ASP A 1 94 ? -4.752 14.320 14.806 1.00 94.12 94 ASP A O 1
ATOM 716 N N . LYS A 1 95 ? -3.356 15.620 15.961 1.00 89.75 95 LYS A N 1
ATOM 717 C CA . LYS A 1 95 ? -4.007 16.866 15.536 1.00 89.75 95 LYS A CA 1
ATOM 718 C C . LYS A 1 95 ? -3.508 17.322 14.169 1.00 89.75 95 LYS A C 1
ATOM 720 O O . LYS A 1 95 ? -2.307 17.476 13.973 1.00 89.75 95 LYS A O 1
ATOM 725 N N . GLY A 1 96 ? -4.448 17.718 13.314 1.00 88.44 96 GLY A N 1
ATOM 726 C CA . GLY A 1 96 ? -4.166 18.339 12.020 1.00 88.44 96 GLY A CA 1
ATOM 727 C C . GLY A 1 96 ? -4.074 17.326 10.876 1.00 88.44 96 GLY A C 1
ATOM 728 O O . GLY A 1 96 ? -4.379 16.153 11.070 1.00 88.44 96 GLY A O 1
ATOM 729 N N . PRO A 1 97 ? -3.710 17.780 9.666 1.00 85.19 97 PRO A N 1
ATOM 730 C CA . PRO A 1 97 ? -3.492 16.890 8.534 1.00 85.19 97 PRO A CA 1
ATOM 731 C C . PRO A 1 97 ? -2.349 15.918 8.828 1.00 85.19 97 PRO A C 1
ATOM 733 O O . PRO A 1 97 ? -1.307 16.323 9.342 1.00 85.19 97 PRO A O 1
ATOM 736 N N . ILE A 1 98 ? -2.551 14.651 8.479 1.00 87.38 98 ILE A N 1
ATOM 737 C CA . ILE A 1 98 ? -1.560 13.592 8.649 1.00 87.38 98 ILE A CA 1
ATOM 738 C C . ILE A 1 98 ? -1.165 13.106 7.265 1.00 87.38 98 ILE A C 1
ATOM 740 O O . ILE A 1 98 ? -2.011 12.625 6.507 1.00 87.38 98 ILE A O 1
ATOM 744 N N . ASP A 1 99 ? 0.118 13.232 6.944 1.00 86.94 99 ASP A N 1
ATOM 745 C CA . ASP A 1 99 ? 0.656 12.689 5.706 1.00 86.94 99 ASP A CA 1
ATOM 746 C C . ASP A 1 99 ? 0.656 11.158 5.752 1.00 86.94 99 ASP A C 1
ATOM 748 O O . ASP A 1 99 ? 0.941 10.529 6.770 1.00 86.94 99 ASP A O 1
ATOM 752 N N . VAL A 1 100 ? 0.351 10.549 4.610 1.00 82.75 100 VAL A N 1
ATOM 753 C CA . VAL A 1 100 ? 0.321 9.087 4.443 1.00 82.75 100 VAL A CA 1
ATOM 754 C C . VAL A 1 100 ? 1.734 8.486 4.411 1.00 82.75 100 VAL A C 1
ATOM 756 O O . VAL A 1 100 ? 1.924 7.300 4.697 1.00 82.75 100 VAL A O 1
ATOM 759 N N . LEU A 1 101 ? 2.717 9.311 4.042 1.00 86.31 101 LEU A N 1
ATOM 760 C CA . LEU A 1 101 ? 4.139 9.000 3.985 1.00 86.31 101 LEU A CA 1
ATOM 761 C C . LEU A 1 101 ? 4.880 9.951 4.942 1.00 86.31 101 LEU A C 1
ATOM 763 O O . LEU A 1 101 ? 4.805 11.161 4.730 1.00 86.31 101 LEU A O 1
ATOM 767 N N . PRO A 1 102 ? 5.659 9.457 5.923 1.00 89.38 102 PRO A N 1
ATOM 768 C CA . PRO A 1 102 ? 5.922 8.052 6.275 1.00 89.38 102 PRO A CA 1
ATOM 769 C C . PRO A 1 102 ? 4.717 7.348 6.937 1.00 89.38 102 PRO A C 1
ATOM 771 O O . PRO A 1 102 ? 3.735 8.010 7.261 1.00 89.38 102 PRO A O 1
ATOM 774 N N . PRO A 1 103 ? 4.777 6.019 7.170 1.00 93.31 103 PRO A N 1
ATOM 775 C CA . PRO A 1 103 ? 3.757 5.339 7.964 1.00 93.31 103 PRO A CA 1
ATOM 776 C C . PRO A 1 103 ? 3.669 5.911 9.387 1.00 93.31 103 PRO A C 1
ATOM 778 O O . PRO A 1 103 ? 4.657 6.370 9.965 1.00 93.31 103 PRO A O 1
ATOM 781 N N . THR A 1 104 ? 2.475 5.837 9.963 1.00 93.75 104 THR A N 1
ATOM 782 C CA . THR A 1 104 ? 2.104 6.351 11.283 1.00 93.75 104 THR A CA 1
ATOM 783 C C . THR A 1 104 ? 1.663 5.216 12.211 1.00 93.75 104 THR A C 1
ATOM 785 O O . THR A 1 104 ? 1.647 4.039 11.841 1.00 93.75 104 THR A O 1
ATOM 788 N N . LYS A 1 105 ? 1.246 5.559 13.437 1.00 94.75 105 LYS A N 1
ATOM 789 C CA . LYS A 1 105 ? 0.625 4.597 14.366 1.00 94.75 105 LYS A CA 1
ATOM 790 C C . LYS A 1 105 ? -0.697 4.011 13.844 1.00 94.75 105 LYS A C 1
ATOM 792 O O . LYS A 1 105 ? -1.085 2.932 14.276 1.00 94.75 105 LYS A O 1
ATOM 797 N N . GLY A 1 106 ? -1.350 4.688 12.897 1.00 95.00 106 GLY A N 1
ATOM 798 C CA . GLY A 1 106 ? -2.517 4.197 12.158 1.00 95.00 106 GLY A CA 1
ATOM 799 C C . GLY A 1 106 ? -2.161 3.407 10.899 1.00 95.00 106 GLY A C 1
ATOM 800 O O . GLY A 1 106 ? -3.021 3.248 10.039 1.00 95.00 106 GLY A O 1
ATOM 801 N N . ALA A 1 107 ? -0.915 2.934 10.771 1.00 95.12 107 ALA A N 1
ATOM 802 C CA . ALA A 1 107 ? -0.325 2.369 9.558 1.00 95.12 107 ALA A CA 1
ATOM 803 C C . ALA A 1 107 ? -0.131 3.408 8.438 1.00 95.12 107 ALA A C 1
ATOM 805 O O . ALA A 1 107 ? 0.757 4.242 8.550 1.00 95.12 107 ALA A O 1
ATOM 806 N N . GLY A 1 108 ? -0.871 3.370 7.332 1.00 93.88 108 GLY A N 1
ATOM 807 C CA . GLY A 1 108 ? -0.581 4.211 6.162 1.00 93.88 108 GLY A CA 1
ATOM 808 C C . GLY A 1 108 ? 0.441 3.542 5.246 1.00 93.88 108 GLY A C 1
ATOM 809 O O . GLY A 1 108 ? 0.242 2.382 4.881 1.00 93.88 108 GLY A O 1
ATOM 810 N N . ASN A 1 109 ? 1.504 4.243 4.829 1.00 95.44 109 ASN A N 1
ATOM 811 C CA . ASN A 1 109 ? 2.465 3.707 3.858 1.00 95.44 109 ASN A CA 1
ATOM 812 C C . ASN A 1 109 ? 3.459 2.685 4.449 1.00 95.44 109 ASN A C 1
ATOM 814 O O . ASN A 1 109 ? 4.643 2.969 4.619 1.00 95.44 109 ASN A O 1
ATOM 818 N N . ILE A 1 110 ? 2.967 1.497 4.801 1.00 95.50 110 ILE A N 1
ATOM 819 C CA . ILE A 1 110 ? 3.747 0.437 5.461 1.00 95.50 110 ILE A CA 1
ATOM 820 C C . ILE A 1 110 ? 4.492 -0.491 4.494 1.00 95.50 110 ILE A C 1
ATOM 822 O O . ILE A 1 110 ? 5.370 -1.232 4.935 1.00 95.50 110 ILE A O 1
ATOM 826 N N . ASP A 1 111 ? 4.124 -0.504 3.209 1.00 95.38 111 ASP A N 1
ATOM 827 C CA . ASP A 1 111 ? 4.808 -1.221 2.121 1.00 95.38 111 ASP A CA 1
ATOM 828 C C . ASP A 1 111 ? 5.192 -2.682 2.443 1.00 95.38 111 ASP A C 1
ATOM 830 O O . ASP A 1 111 ? 6.246 -3.202 2.069 1.00 95.38 111 ASP A O 1
ATOM 834 N N . THR A 1 112 ? 4.304 -3.395 3.141 1.00 96.62 112 THR A N 1
ATOM 835 C CA . THR A 1 112 ? 4.541 -4.786 3.540 1.00 96.62 112 THR A CA 1
ATOM 836 C C . THR A 1 112 ? 4.061 -5.752 2.457 1.00 96.62 112 THR A C 1
ATOM 838 O O . THR A 1 112 ? 2.873 -6.050 2.355 1.00 96.62 112 THR A O 1
ATOM 841 N N . ARG A 1 113 ? 5.004 -6.329 1.697 1.00 96.38 113 ARG A N 1
ATOM 842 C CA . ARG A 1 113 ? 4.750 -7.276 0.581 1.00 96.38 113 ARG A CA 1
ATOM 843 C C . ARG A 1 113 ? 3.894 -8.506 0.911 1.00 96.38 113 ARG A C 1
ATOM 845 O O . ARG A 1 113 ? 3.483 -9.213 0.001 1.00 96.38 113 ARG A O 1
ATOM 852 N N . HIS A 1 114 ? 3.694 -8.815 2.191 1.00 96.50 114 HIS A N 1
ATOM 853 C CA . HIS A 1 114 ? 2.872 -9.945 2.629 1.00 96.50 114 HIS A CA 1
ATOM 854 C C . HIS A 1 114 ? 1.375 -9.619 2.651 1.00 96.50 114 HIS A C 1
ATOM 856 O O . HIS A 1 114 ? 0.581 -10.550 2.714 1.00 96.50 114 HIS A O 1
ATOM 862 N N . LEU A 1 115 ? 0.988 -8.339 2.565 1.00 97.06 115 LEU A N 1
ATOM 863 C CA . LEU A 1 115 ? -0.404 -7.871 2.560 1.00 97.06 115 LEU A CA 1
ATOM 864 C C . LEU A 1 115 ? -1.087 -8.178 1.222 1.00 97.06 115 LEU A C 1
ATOM 866 O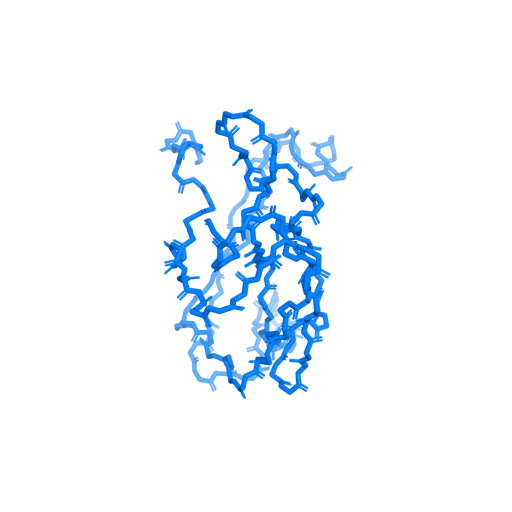 O . LEU A 1 115 ? -1.359 -7.300 0.404 1.00 97.06 115 LEU A O 1
ATOM 870 N N . THR A 1 116 ? -1.306 -9.468 1.011 1.00 96.62 116 THR A N 1
ATOM 871 C CA . THR A 1 116 ? -1.827 -10.105 -0.200 1.00 96.62 116 THR A CA 1
ATOM 872 C C . THR A 1 116 ? -3.199 -10.723 0.081 1.00 96.62 116 THR A C 1
ATOM 874 O O . THR A 1 116 ? -3.655 -10.747 1.228 1.00 96.62 116 THR A O 1
ATOM 877 N N . ALA A 1 117 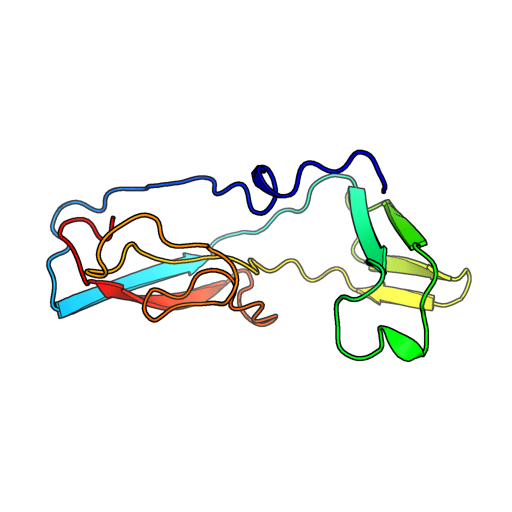? -3.877 -11.223 -0.955 1.00 96.38 117 ALA A N 1
ATOM 878 C CA . ALA A 1 117 ? -5.151 -11.919 -0.782 1.00 96.38 117 ALA A CA 1
ATOM 879 C C . ALA A 1 117 ? -5.036 -13.091 0.219 1.00 96.38 117 ALA A C 1
ATOM 881 O O . ALA A 1 117 ? -4.066 -13.848 0.198 1.00 96.38 117 ALA A O 1
ATOM 882 N N . GLY A 1 118 ? -6.028 -13.224 1.100 1.00 96.75 118 GLY A N 1
ATOM 883 C CA . GLY A 1 118 ? -6.074 -14.187 2.202 1.00 96.75 118 GLY A CA 1
ATOM 884 C C . GLY A 1 118 ? -5.379 -13.730 3.490 1.00 96.75 118 GLY A C 1
ATOM 885 O O . GLY A 1 118 ? -5.390 -14.469 4.474 1.00 96.75 118 GLY A O 1
ATOM 886 N N . THR A 1 119 ? -4.772 -12.540 3.517 1.00 97.75 119 THR A N 1
ATOM 887 C CA . THR A 1 119 ? -4.148 -12.002 4.737 1.00 97.75 119 THR A CA 1
ATOM 888 C C . THR A 1 119 ? -5.068 -11.060 5.501 1.00 97.75 119 THR A C 1
ATOM 890 O O . THR A 1 119 ? -5.963 -10.433 4.933 1.00 97.75 119 THR A O 1
ATOM 893 N N . LYS A 1 120 ? -4.828 -10.972 6.813 1.00 98.12 120 LYS A N 1
ATOM 894 C CA . LYS A 1 120 ? -5.549 -10.103 7.744 1.00 98.12 120 LYS A CA 1
ATOM 895 C C . LYS A 1 120 ? -4.590 -9.082 8.335 1.00 98.12 120 LYS A C 1
ATOM 897 O O . LYS A 1 120 ? -3.549 -9.458 8.876 1.00 98.12 120 LYS A O 1
ATOM 902 N N . LEU A 1 121 ? -4.952 -7.808 8.244 1.00 97.62 121 LEU A N 1
ATOM 903 C CA . LEU A 1 121 ? -4.270 -6.717 8.927 1.00 97.62 121 LEU A CA 1
ATOM 904 C C . LEU A 1 121 ? -5.127 -6.248 10.103 1.00 97.62 121 LEU A C 1
ATOM 906 O O . LEU A 1 121 ? -6.296 -5.929 9.922 1.00 97.62 121 LEU A O 1
ATOM 910 N N . TYR A 1 122 ? -4.533 -6.183 11.291 1.00 97.94 122 TYR A N 1
ATOM 911 C CA . TYR A 1 122 ? -5.179 -5.642 12.484 1.00 97.94 122 TYR A CA 1
ATOM 912 C C . TYR A 1 122 ? -4.693 -4.213 12.719 1.00 97.94 122 TYR A C 1
ATOM 914 O O . TYR A 1 122 ? -3.490 -3.986 12.856 1.00 97.94 122 TYR A O 1
ATOM 922 N N . LEU A 1 123 ? -5.621 -3.258 12.755 1.00 97.94 123 LEU A N 1
ATOM 923 C CA . LEU A 1 123 ? -5.346 -1.832 12.930 1.00 97.94 123 LEU A CA 1
ATOM 924 C C . LEU A 1 123 ? -5.972 -1.332 14.241 1.00 97.94 123 LEU A C 1
ATOM 926 O O . LEU A 1 123 ? -7.163 -1.560 14.452 1.00 97.94 123 LEU A O 1
ATOM 930 N N . PRO A 1 124 ? -5.216 -0.657 15.123 1.00 97.88 124 PRO A N 1
ATOM 931 C CA . PRO A 1 124 ? -5.768 -0.098 16.355 1.00 97.88 124 PRO A CA 1
ATOM 932 C C . PRO A 1 124 ? -6.703 1.077 16.055 1.00 97.88 124 PRO A C 1
ATOM 934 O O . PRO A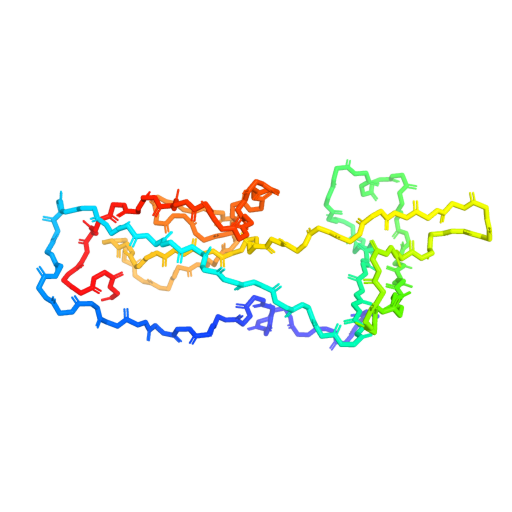 1 124 ? -6.354 1.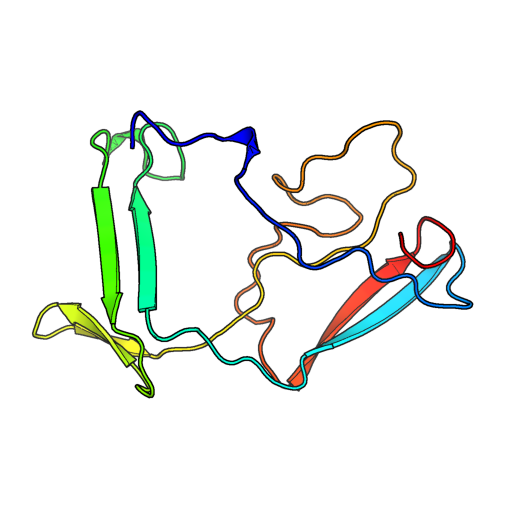960 15.278 1.00 97.88 124 PRO A O 1
ATOM 937 N N . VAL A 1 125 ? -7.870 1.124 16.691 1.00 98.44 125 VAL A N 1
ATOM 938 C CA . VAL A 1 125 ? -8.825 2.227 16.524 1.00 98.44 125 VAL A CA 1
ATOM 939 C C . VAL A 1 125 ? -8.466 3.366 17.475 1.00 98.44 125 VAL A C 1
ATOM 941 O O . VAL A 1 125 ? -8.439 3.179 18.692 1.00 98.44 125 VAL A O 1
ATOM 944 N N . PHE A 1 126 ? -8.205 4.555 16.925 1.00 97.62 126 PHE A N 1
ATOM 945 C CA . PHE A 1 126 ? -7.903 5.767 17.703 1.00 97.62 126 PHE A CA 1
ATOM 946 C C . PHE A 1 126 ? -9.084 6.741 17.788 1.00 97.62 126 PHE A C 1
ATOM 948 O O . PHE A 1 126 ? -9.172 7.515 18.739 1.00 97.62 126 PHE A O 1
ATOM 955 N N . VAL A 1 127 ? -9.991 6.701 16.809 1.00 96.88 127 VAL A N 1
ATOM 956 C CA . VAL A 1 127 ? -11.166 7.579 16.706 1.00 96.88 127 VAL A CA 1
ATOM 957 C C . VAL A 1 127 ? -12.416 6.757 16.357 1.00 96.88 127 VAL A C 1
ATOM 959 O O . VAL A 1 127 ? -12.277 5.708 15.718 1.00 96.88 127 VAL A O 1
ATOM 962 N N . PRO A 1 128 ? -13.629 7.184 16.764 1.00 98.12 128 PRO A N 1
ATOM 963 C CA . PRO A 1 128 ? -14.862 6.464 16.449 1.00 98.12 128 PRO A CA 1
ATOM 964 C C . PRO A 1 128 ? -15.013 6.204 14.949 1.00 98.12 128 PRO A C 1
ATOM 966 O O . PRO A 1 128 ? -14.755 7.075 14.127 1.00 98.12 128 PRO A O 1
ATOM 969 N N . GLY A 1 129 ? -15.415 4.992 14.583 1.00 97.50 129 GLY A N 1
ATOM 970 C CA . GLY A 1 129 ? -15.527 4.581 13.186 1.00 97.50 129 GLY A CA 1
ATOM 971 C C . GLY A 1 129 ? -14.208 4.227 12.498 1.00 97.50 129 GLY A C 1
ATOM 972 O O . GLY A 1 129 ? -14.240 3.805 11.340 1.00 97.50 129 GLY A O 1
ATOM 973 N N . GLY A 1 130 ? -13.074 4.380 13.190 1.00 95.50 130 GLY A N 1
ATOM 974 C CA . GLY A 1 130 ? -11.731 4.175 12.651 1.00 95.50 130 GLY A CA 1
ATOM 975 C C . GLY A 1 130 ? -11.226 5.299 11.746 1.00 95.50 130 GLY A C 1
ATOM 976 O O . GLY A 1 130 ? -10.123 5.165 11.222 1.00 95.50 130 GLY A O 1
ATOM 977 N N . MET A 1 131 ? -11.994 6.378 11.546 1.00 92.88 131 MET A N 1
ATOM 978 C CA . MET A 1 131 ? -11.686 7.462 10.602 1.00 92.88 131 MET A CA 1
ATOM 979 C C . MET A 1 131 ? -12.057 8.842 11.144 1.00 92.88 131 MET A C 1
ATOM 981 O O . MET A 1 131 ? -13.052 8.932 11.893 1.00 92.88 131 MET A O 1
#

pLDDT: mean 93.45, std 6.1, range [59.5, 98.56]

Radius of gyration: 17.56 Å; chains: 1; bounding box: 44×32×44 Å